Protein AF-K9BIA3-F1 (afdb_monomer_lite)

Radius of gyration: 24.02 Å; chains: 1; bounding box: 42×32×71 Å

Foldseek 3Di:
DPDPPPLDQQPVCVPDDPVVLVVVLVVVVVVVVVCVVVVHDDDDDPSRVSSNVSVVQVVLLVVLQVVLVLQLVLLVLLLVCLPDDVVPSPVVSVVSNVVVVNPLSVVDNHSVVSNVQQHFDRDPGPVSSVVRVVSNVVSSVVSVVVSVVCCVVPPVVVVVVPDDDDDPPPPD

Secondary structure (DSSP, 8-state):
-------PPPHHHHTS-HHHHHHHHHHHHHHHHHHHHHTPPPP--HHHHHHHHHHHHHHHHHHHHHHHHHHHHHHHHHHHHHHS-GGGS-THHHHHHHHTT--GGGG-S-HHHHHHHHPPPPPSSHHHHHHHHHHHHHHHHHHHHHHHHHHHHHTHHHHHTT--SS------

Structure (mmCIF, N/CA/C/O backbone):
data_AF-K9BIA3-F1
#
_entry.id   AF-K9BIA3-F1
#
loop_
_atom_site.group_PDB
_atom_site.id
_atom_site.type_symbol
_atom_site.label_atom_id
_atom_site.label_alt_id
_atom_site.label_comp_id
_atom_site.label_asym_id
_atom_site.label_entity_id
_atom_site.label_seq_id
_atom_site.pdbx_PDB_ins_code
_atom_site.Cartn_x
_atom_site.Cartn_y
_atom_site.Cartn_z
_atom_site.occupancy
_atom_site.B_iso_or_equiv
_atom_site.auth_seq_id
_atom_site.auth_comp_id
_atom_site.auth_asym_id
_atom_site.auth_atom_id
_atom_site.pdbx_PDB_model_num
ATOM 1 N N . MET A 1 1 ? 17.083 -7.843 23.028 1.00 34.53 1 MET A N 1
ATOM 2 C CA . MET A 1 1 ? 15.937 -8.530 22.395 1.00 34.53 1 MET A CA 1
ATOM 3 C C . MET A 1 1 ? 14.669 -7.952 22.986 1.00 34.53 1 MET A C 1
ATOM 5 O O . MET A 1 1 ? 14.254 -8.379 24.059 1.00 34.53 1 MET A O 1
ATOM 9 N N . GLU A 1 2 ? 14.093 -6.941 22.343 1.00 35.62 2 GLU A N 1
ATOM 10 C CA . GLU A 1 2 ? 12.731 -6.535 22.681 1.00 35.62 2 GLU A CA 1
ATOM 11 C C . GLU A 1 2 ? 11.804 -7.698 22.337 1.00 35.62 2 GLU A C 1
ATOM 1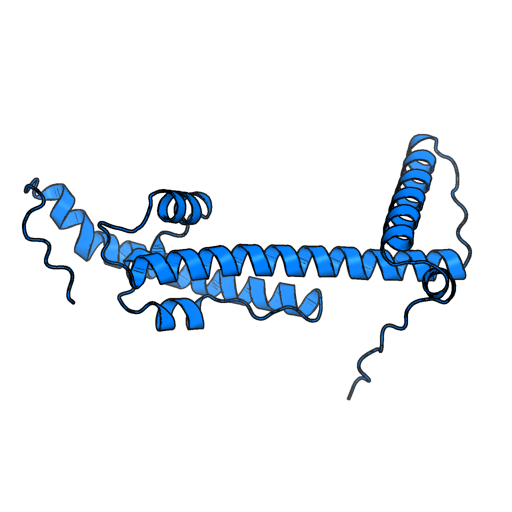3 O O . GLU A 1 2 ? 11.854 -8.256 21.239 1.00 35.62 2 GLU A O 1
ATOM 18 N N . LYS A 1 3 ? 11.021 -8.145 23.321 1.00 37.56 3 LYS A N 1
ATOM 19 C CA . LYS A 1 3 ? 10.007 -9.170 23.096 1.00 37.56 3 LYS A CA 1
ATOM 20 C C . LYS A 1 3 ? 9.033 -8.604 22.067 1.00 37.56 3 LYS A C 1
ATOM 22 O O . LYS A 1 3 ? 8.408 -7.585 22.348 1.00 37.56 3 LYS A O 1
ATOM 27 N N . LYS A 1 4 ? 8.904 -9.262 20.907 1.00 42.84 4 LYS A N 1
ATOM 28 C CA . LYS A 1 4 ? 7.846 -8.991 19.921 1.00 42.84 4 LYS A CA 1
ATOM 29 C C . LYS A 1 4 ? 6.535 -8.914 20.711 1.00 42.84 4 LYS A C 1
ATOM 31 O O . LYS A 1 4 ? 6.141 -9.908 21.326 1.00 42.84 4 LYS A O 1
ATOM 36 N N . LYS A 1 5 ? 5.938 -7.722 20.819 1.00 48.25 5 LYS A N 1
ATOM 37 C CA . LYS A 1 5 ? 4.715 -7.513 21.598 1.00 48.25 5 LYS A CA 1
ATOM 38 C C . LYS A 1 5 ? 3.632 -8.334 20.907 1.00 48.25 5 LYS A C 1
ATOM 40 O O . LYS A 1 5 ? 3.179 -7.974 19.827 1.00 48.25 5 LYS A O 1
ATOM 45 N N . VAL A 1 6 ? 3.293 -9.490 21.475 1.00 50.94 6 VAL A N 1
ATOM 46 C CA . VAL A 1 6 ? 2.211 -10.326 20.956 1.00 50.94 6 VAL A CA 1
ATOM 47 C C . VAL A 1 6 ? 0.935 -9.526 21.172 1.00 50.94 6 VAL A C 1
ATOM 49 O O . VAL A 1 6 ? 0.494 -9.369 22.309 1.00 50.94 6 VAL A O 1
ATOM 52 N N . ILE A 1 7 ? 0.391 -8.952 20.100 1.00 61.75 7 ILE A N 1
ATOM 53 C CA . ILE A 1 7 ? -0.858 -8.202 20.169 1.00 61.75 7 ILE A CA 1
ATOM 54 C C . ILE A 1 7 ? -1.980 -9.228 20.338 1.00 61.75 7 ILE A C 1
ATOM 56 O O . ILE A 1 7 ? -2.462 -9.831 19.380 1.00 61.75 7 ILE A O 1
ATOM 60 N N . THR A 1 8 ? -2.354 -9.495 21.583 1.00 80.88 8 THR A N 1
ATOM 61 C CA . THR A 1 8 ? -3.467 -10.385 21.902 1.00 80.88 8 THR A CA 1
ATOM 62 C C . THR A 1 8 ? -4.782 -9.663 21.662 1.00 80.88 8 THR A C 1
ATOM 64 O O . THR A 1 8 ? -4.950 -8.536 22.116 1.00 80.88 8 THR A O 1
ATOM 67 N N . VAL A 1 9 ? -5.725 -10.326 20.985 1.00 88.19 9 VAL A N 1
ATOM 68 C CA . VAL A 1 9 ? -7.096 -9.821 20.807 1.00 88.19 9 VAL A CA 1
ATOM 69 C C . VAL A 1 9 ? -7.690 -9.491 22.189 1.00 88.19 9 VAL A C 1
ATOM 71 O O . VAL A 1 9 ? -7.737 -10.398 23.022 1.00 88.19 9 VAL A O 1
ATOM 74 N N . PRO A 1 10 ? -8.156 -8.257 22.448 1.00 92.75 10 PRO A N 1
ATOM 75 C CA . PRO A 1 10 ? -8.815 -7.886 23.702 1.00 92.75 10 PRO A CA 1
ATOM 76 C C . PRO A 1 10 ? -10.059 -8.737 23.988 1.00 92.75 10 PRO A C 1
ATOM 78 O O . PRO A 1 10 ? -10.789 -9.096 23.061 1.00 92.75 10 PRO A O 1
ATOM 81 N N . GLU A 1 11 ? -10.339 -9.033 25.263 1.00 91.00 11 GLU A N 1
ATOM 82 C CA . GLU A 1 11 ? -11.447 -9.917 25.685 1.00 91.00 11 GLU A CA 1
ATOM 83 C C . GLU A 1 11 ? -12.797 -9.508 25.087 1.00 91.00 11 GLU A C 1
ATOM 85 O O . GLU A 1 11 ? -13.514 -10.342 24.527 1.00 91.00 11 GLU A O 1
ATOM 90 N N . LYS A 1 12 ? -13.087 -8.201 25.086 1.00 89.75 12 LYS A N 1
ATOM 91 C CA . LYS A 1 12 ? -14.285 -7.632 24.462 1.00 89.75 12 LYS A CA 1
ATOM 92 C C . LYS A 1 12 ? -14.484 -8.099 23.018 1.00 89.75 12 LYS A C 1
ATOM 94 O O . LYS A 1 12 ? -15.605 -8.370 22.594 1.00 89.75 12 LYS A O 1
ATOM 99 N N . LEU A 1 13 ? -13.394 -8.182 22.257 1.00 94.06 13 LEU A N 1
ATOM 100 C CA . LEU A 1 13 ? -13.402 -8.550 20.844 1.00 94.06 13 LEU A CA 1
ATOM 101 C C . LEU A 1 13 ? -13.352 -10.064 20.632 1.00 94.06 13 LEU A C 1
ATOM 103 O O . LEU A 1 13 ? -13.845 -10.541 19.606 1.00 94.06 13 LEU A O 1
ATOM 107 N N . LYS A 1 14 ? -12.800 -10.836 21.579 1.00 92.31 14 LYS A N 1
ATOM 108 C CA . LYS A 1 14 ? -12.752 -12.307 21.490 1.00 92.31 14 LYS A CA 1
ATOM 109 C C . LYS A 1 14 ? -14.147 -12.916 21.382 1.00 92.31 14 LYS A C 1
ATOM 111 O O . LYS A 1 14 ? -14.337 -13.844 20.601 1.00 92.31 14 LYS A O 1
ATOM 116 N N . ALA A 1 15 ? -15.118 -12.354 22.101 1.00 88.19 15 ALA A N 1
ATOM 117 C CA . ALA A 1 15 ? -16.513 -12.793 22.061 1.00 88.19 15 ALA A CA 1
ATOM 118 C C . ALA A 1 15 ? -17.240 -12.443 20.743 1.00 88.19 15 ALA A C 1
ATOM 120 O O . ALA A 1 15 ? -18.328 -12.954 20.482 1.00 88.19 15 ALA A O 1
ATOM 121 N N . MET A 1 16 ? -16.659 -11.582 19.901 1.00 94.94 16 MET A N 1
ATOM 122 C CA . MET A 1 16 ? -17.260 -11.118 18.651 1.00 94.94 16 MET A CA 1
ATOM 123 C C . MET A 1 16 ? -16.712 -11.882 17.440 1.00 94.94 16 MET A C 1
ATOM 125 O O . MET A 1 16 ? -15.510 -12.153 17.338 1.00 94.94 16 MET A O 1
ATOM 129 N N . LYS A 1 17 ? -17.587 -12.159 16.464 1.00 94.25 17 LYS A N 1
ATOM 130 C CA . LYS A 1 17 ? -17.178 -12.616 15.124 1.00 94.25 17 LYS A CA 1
ATOM 131 C C . LYS A 1 17 ? -16.405 -11.504 14.392 1.00 94.25 17 LYS A C 1
ATOM 133 O O . LYS A 1 17 ? -16.684 -10.337 14.656 1.00 94.25 17 LYS A O 1
ATOM 138 N N . PRO A 1 18 ? -15.505 -11.824 13.440 1.00 91.94 18 PRO A N 1
ATOM 139 C CA . PRO A 1 18 ? -14.677 -10.825 12.754 1.00 91.94 18 PRO A CA 1
ATOM 140 C C . PRO A 1 18 ? -15.454 -9.628 12.187 1.00 91.94 18 PRO A C 1
ATOM 142 O O . PRO A 1 18 ? -15.106 -8.494 12.487 1.00 91.94 18 PRO A O 1
ATOM 145 N N . GLN A 1 19 ? -16.546 -9.869 11.456 1.00 94.62 19 GLN A N 1
ATOM 146 C CA . GLN A 1 19 ? -17.379 -8.798 10.894 1.00 94.62 19 GLN A CA 1
ATOM 147 C C . GLN A 1 19 ? -17.999 -7.900 11.979 1.00 94.62 19 GLN A C 1
ATOM 149 O O . GLN A 1 19 ? -17.956 -6.678 11.880 1.00 94.62 19 GLN A O 1
ATOM 154 N N . ALA A 1 20 ? -18.491 -8.501 13.065 1.00 96.81 20 ALA A N 1
ATOM 155 C CA . ALA A 1 20 ? -19.093 -7.767 14.175 1.00 96.81 20 ALA A CA 1
ATOM 156 C C . ALA A 1 20 ? -18.085 -6.859 14.907 1.00 96.81 20 ALA A C 1
ATOM 158 O O . ALA A 1 20 ? -18.485 -5.865 15.506 1.00 96.81 20 ALA A O 1
ATOM 159 N N . ARG A 1 21 ? -16.779 -7.166 14.852 1.00 96.06 21 ARG A N 1
ATOM 160 C CA . ARG A 1 21 ? -15.729 -6.290 15.406 1.00 96.06 21 ARG A CA 1
ATOM 161 C C . ARG A 1 21 ? -15.612 -4.993 14.611 1.00 96.06 21 ARG A C 1
ATOM 163 O O . ARG A 1 21 ? -15.495 -3.932 15.215 1.00 96.06 21 ARG A O 1
ATOM 170 N N . TRP A 1 22 ? -15.676 -5.080 13.282 1.00 96.56 22 TRP A N 1
ATOM 171 C CA . TRP A 1 22 ? -15.644 -3.914 12.397 1.00 96.56 22 TRP A CA 1
ATOM 172 C C . TRP A 1 22 ? -16.897 -3.058 12.554 1.00 96.56 22 TRP A C 1
ATOM 174 O O . TRP A 1 22 ? -16.785 -1.861 12.788 1.00 96.56 22 TRP A O 1
ATOM 184 N N . GLU A 1 23 ? -18.077 -3.680 12.569 1.00 97.50 23 GLU A N 1
ATOM 185 C CA . GLU A 1 23 ? -19.343 -2.977 12.820 1.00 97.50 23 GLU A CA 1
ATOM 186 C C . GLU A 1 23 ? -19.347 -2.277 14.187 1.00 97.50 23 GLU A C 1
ATOM 188 O O . GLU A 1 23 ? -19.784 -1.131 14.320 1.00 97.50 23 GLU A O 1
ATOM 193 N N . TRP A 1 24 ? -18.825 -2.947 15.219 1.00 96.69 24 TRP A N 1
ATOM 194 C CA . TRP A 1 24 ? -18.657 -2.349 16.539 1.00 96.69 24 TRP A CA 1
ATOM 195 C C . TRP A 1 24 ? -17.696 -1.154 16.505 1.00 96.69 24 TRP A C 1
ATOM 197 O O . TRP A 1 24 ? -18.019 -0.110 17.080 1.00 96.69 24 TRP A O 1
ATOM 207 N N . PHE A 1 25 ? -16.550 -1.287 15.832 1.00 97.19 25 PHE A N 1
ATOM 208 C CA . PHE A 1 25 ? -15.544 -0.233 15.702 1.00 97.19 25 PHE A CA 1
ATOM 209 C C . PHE A 1 25 ? -16.092 0.990 14.958 1.00 97.19 25 PHE A C 1
ATOM 211 O O . PHE A 1 25 ? -15.950 2.116 15.438 1.00 97.19 25 PHE A O 1
ATOM 218 N N . ASP A 1 26 ? -16.801 0.784 13.847 1.00 97.62 26 ASP A N 1
ATOM 219 C CA . ASP A 1 26 ? -17.474 1.850 13.100 1.00 97.62 26 ASP A CA 1
ATOM 220 C C . ASP A 1 26 ? -18.512 2.572 13.954 1.00 97.62 26 ASP A C 1
ATOM 222 O O . ASP A 1 26 ? -18.551 3.805 13.983 1.00 97.62 26 ASP A O 1
ATOM 226 N N . ARG A 1 27 ? -19.285 1.822 14.745 1.00 96.31 27 ARG A N 1
ATOM 227 C CA . ARG A 1 27 ? -20.226 2.411 15.697 1.00 96.31 27 ARG A CA 1
ATOM 228 C C . ARG A 1 27 ? -19.527 3.246 16.772 1.00 96.31 27 ARG A C 1
ATOM 230 O O . ARG A 1 27 ? -20.047 4.298 17.132 1.00 96.31 27 ARG A O 1
ATOM 237 N N . GLN A 1 28 ? -18.365 2.821 17.280 1.00 95.75 28 GLN A N 1
ATOM 238 C CA . GLN A 1 28 ? -17.600 3.629 18.242 1.00 95.75 28 GLN A CA 1
ATOM 239 C C . GLN A 1 28 ? -17.074 4.921 17.603 1.00 95.75 28 GLN A C 1
ATOM 241 O O . GLN A 1 28 ? -17.168 5.982 18.221 1.00 95.75 28 GLN A O 1
ATOM 246 N N . LYS A 1 29 ? -16.574 4.858 16.359 1.00 96.12 29 LYS A N 1
ATOM 247 C CA . LYS A 1 29 ? -16.158 6.052 15.603 1.00 96.12 29 LYS A CA 1
ATOM 248 C C . LYS A 1 29 ? -17.317 7.037 15.441 1.00 96.12 29 LYS A C 1
ATOM 250 O O . LYS A 1 29 ? -17.115 8.235 15.609 1.00 96.12 29 LYS A O 1
ATOM 255 N N . GLU A 1 30 ? -18.523 6.548 15.166 1.00 96.44 30 GLU A N 1
ATOM 256 C CA . GLU A 1 30 ? -19.697 7.409 15.008 1.00 96.44 30 GLU A CA 1
ATOM 257 C C . GLU A 1 30 ? -20.127 8.080 16.317 1.00 96.44 30 GLU A C 1
ATOM 259 O O . GLU A 1 30 ? -20.376 9.282 16.336 1.00 96.44 30 GLU A O 1
ATOM 264 N N . ILE A 1 31 ? -20.117 7.345 17.434 1.00 94.50 31 ILE A N 1
ATOM 265 C CA . ILE A 1 31 ? -20.381 7.917 18.766 1.00 94.50 31 ILE A CA 1
ATOM 266 C C . ILE A 1 31 ? -19.394 9.052 19.075 1.00 94.50 31 ILE A C 1
ATOM 268 O O . ILE A 1 31 ? -19.799 10.111 19.550 1.00 94.50 31 ILE A O 1
ATOM 272 N N . LEU A 1 32 ? -18.106 8.856 18.775 1.00 95.00 32 LEU A N 1
ATOM 273 C CA . LEU A 1 32 ? -17.071 9.874 18.972 1.00 95.00 32 LEU A CA 1
ATOM 274 C C . LEU A 1 32 ? -17.283 11.110 18.087 1.00 95.00 32 LEU A C 1
ATOM 276 O O . LEU A 1 32 ? -17.121 12.236 18.559 1.00 95.00 32 LEU A O 1
ATOM 280 N N . ARG A 1 33 ? -17.660 10.918 16.818 1.00 95.69 33 ARG A N 1
ATOM 281 C CA . ARG A 1 33 ? -17.959 12.025 15.896 1.00 95.69 33 ARG A CA 1
ATOM 282 C C . ARG A 1 33 ? -19.164 12.833 16.355 1.00 95.69 33 ARG A C 1
ATOM 284 O O . ARG A 1 33 ? -19.094 14.060 16.361 1.00 95.69 33 ARG A O 1
ATOM 291 N N . GLU A 1 34 ? -20.236 12.166 16.768 1.00 96.31 34 GLU A N 1
ATOM 292 C CA . GLU A 1 34 ? -21.437 12.846 17.251 1.00 96.31 34 GLU A CA 1
ATOM 293 C C . GLU A 1 34 ? -21.169 13.587 18.564 1.00 96.31 34 GLU A C 1
ATOM 295 O O . GLU A 1 34 ? -21.601 14.729 18.729 1.00 96.31 34 GLU A O 1
ATOM 300 N N . ALA A 1 35 ? -20.380 12.999 19.469 1.00 94.81 35 ALA A N 1
ATOM 301 C CA . ALA A 1 35 ? -19.951 13.673 20.690 1.00 94.81 35 ALA A CA 1
ATOM 302 C C . ALA A 1 35 ? -19.158 14.955 20.379 1.00 94.81 35 ALA A C 1
ATOM 304 O O . ALA A 1 35 ? -19.471 16.026 20.903 1.00 94.81 35 ALA A O 1
ATOM 305 N N . ALA A 1 36 ? -18.201 14.879 19.447 1.00 94.69 36 ALA A N 1
ATOM 306 C CA . ALA A 1 36 ? -17.424 16.035 19.006 1.00 94.69 36 ALA A CA 1
ATOM 307 C C . ALA A 1 36 ? -18.302 17.117 18.352 1.00 94.69 36 ALA A C 1
ATOM 309 O O . ALA A 1 36 ? -18.143 18.301 18.640 1.00 94.69 36 ALA A O 1
ATOM 310 N N . LYS A 1 37 ? -19.262 16.717 17.510 1.00 96.69 37 LYS A N 1
ATOM 311 C CA . LYS A 1 37 ? -20.194 17.625 16.828 1.00 96.69 37 LYS A CA 1
ATOM 312 C C . LYS A 1 37 ? -21.148 18.335 17.790 1.00 96.69 37 LYS A C 1
ATOM 314 O O . LYS A 1 37 ? -21.460 19.505 17.593 1.00 96.69 37 LYS A O 1
ATOM 319 N N . THR A 1 38 ? -21.620 17.633 18.815 1.00 96.06 38 THR A N 1
ATOM 320 C CA . THR A 1 38 ? -22.587 18.157 19.793 1.00 96.06 38 THR A CA 1
ATOM 321 C C . THR A 1 38 ? -21.930 18.812 21.007 1.00 96.06 38 THR A C 1
ATOM 323 O O . THR A 1 38 ? -22.632 19.352 21.861 1.00 96.06 38 THR A O 1
ATOM 326 N N . GLY A 1 39 ? -20.596 18.784 21.104 1.00 94.19 39 GLY A N 1
ATOM 327 C CA . GLY A 1 39 ? -19.865 19.291 22.266 1.00 94.19 39 GLY A CA 1
ATOM 328 C C . GLY A 1 39 ? -20.118 18.471 23.535 1.00 94.19 39 GLY A C 1
ATOM 329 O O . GLY A 1 39 ? -19.951 18.981 24.644 1.00 94.19 39 GLY A O 1
ATOM 330 N N . THR A 1 40 ? -20.550 17.217 23.390 1.00 94.62 40 THR A N 1
ATOM 331 C CA . THR A 1 40 ? -20.819 16.314 24.510 1.00 94.62 40 THR A CA 1
ATOM 332 C C . THR A 1 40 ? -19.608 15.432 24.803 1.00 94.62 40 THR A C 1
ATOM 334 O O . THR A 1 40 ? -18.721 15.235 23.972 1.00 94.62 40 THR A O 1
ATOM 337 N N . LYS A 1 41 ? -19.532 14.921 26.035 1.00 91.19 41 LYS A N 1
ATOM 338 C CA . LYS A 1 41 ? -18.463 14.006 26.445 1.00 91.19 41 LYS A CA 1
ATOM 339 C C . LYS A 1 41 ? -18.843 12.576 26.065 1.00 91.19 41 LYS A C 1
ATOM 341 O O . LYS A 1 41 ? -19.958 12.150 26.351 1.00 91.19 41 LYS A O 1
ATOM 346 N N . ALA A 1 42 ? -17.901 11.832 25.492 1.00 90.19 42 ALA A N 1
ATOM 347 C CA . ALA A 1 42 ? -17.994 10.382 25.349 1.00 90.19 42 ALA A CA 1
ATOM 348 C C . ALA A 1 42 ? -17.135 9.713 26.431 1.00 90.19 42 ALA A C 1
ATOM 350 O O . ALA A 1 42 ? -15.951 10.025 26.562 1.00 90.19 42 ALA A O 1
ATOM 351 N N . GLU A 1 43 ? -17.721 8.808 27.214 1.00 87.88 43 GLU A N 1
ATOM 352 C CA . GLU A 1 43 ? -17.006 8.069 28.258 1.00 87.88 43 GLU A CA 1
ATOM 353 C C . GLU A 1 43 ? -16.518 6.717 27.737 1.00 87.88 43 GLU A C 1
ATOM 355 O O . GLU A 1 43 ? -17.282 5.946 27.155 1.00 87.88 43 GLU A O 1
ATOM 360 N N . PHE A 1 44 ? -15.241 6.417 27.978 1.00 88.94 44 PHE A N 1
ATOM 361 C CA . PHE A 1 44 ? -14.623 5.144 27.626 1.00 88.94 44 PHE A CA 1
ATOM 362 C C . PHE A 1 44 ? -14.101 4.449 28.879 1.00 88.94 44 PHE A C 1
ATOM 364 O O . PHE A 1 44 ? -13.298 5.002 29.631 1.00 88.94 44 PHE A O 1
ATOM 371 N N . THR A 1 45 ? -14.532 3.207 29.086 1.00 93.12 45 THR A N 1
ATOM 372 C CA . THR A 1 45 ? -13.911 2.329 30.079 1.00 93.12 45 THR A CA 1
ATOM 373 C C . THR A 1 45 ? -12.541 1.864 29.578 1.00 93.12 45 THR A C 1
ATOM 375 O O . THR A 1 45 ? -12.327 1.815 28.364 1.00 93.12 45 THR A O 1
ATOM 378 N N . PRO A 1 46 ? -11.616 1.453 30.466 1.00 92.81 46 PRO A N 1
ATOM 379 C CA . PRO A 1 46 ? -10.328 0.901 30.044 1.00 92.81 46 PRO A CA 1
ATOM 380 C C . PRO A 1 46 ? -10.457 -0.244 29.026 1.00 92.81 46 PRO A C 1
ATOM 382 O O . PRO A 1 46 ? -9.741 -0.261 28.031 1.00 92.81 46 PRO A O 1
ATOM 385 N N . GLU A 1 47 ? -11.427 -1.143 29.223 1.00 92.19 47 GLU A N 1
ATOM 386 C CA . GLU A 1 47 ? -11.716 -2.260 28.312 1.00 92.19 47 GLU A CA 1
ATOM 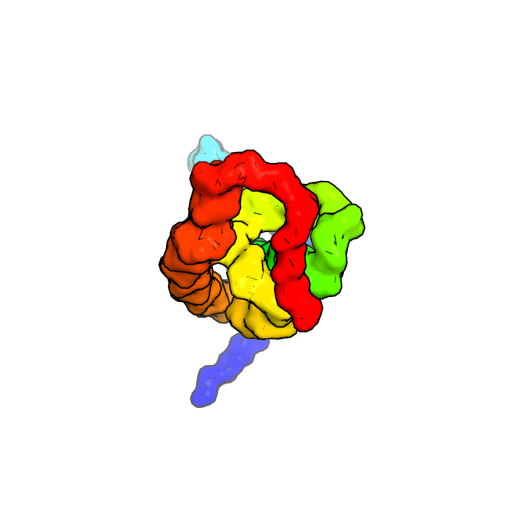387 C C . GLU A 1 47 ? -12.185 -1.784 26.924 1.00 92.19 47 GLU A C 1
ATOM 389 O O . GLU A 1 47 ? -11.777 -2.329 25.897 1.00 92.19 47 GLU A O 1
ATOM 394 N N . LEU A 1 48 ? -13.039 -0.752 26.872 1.00 92.06 48 LEU A N 1
ATOM 395 C CA . LEU A 1 48 ? -13.487 -0.156 25.611 1.00 92.06 48 LEU A CA 1
ATOM 396 C C . LEU A 1 48 ? -12.334 0.522 24.877 1.00 92.06 48 LEU A C 1
ATOM 398 O O . LEU A 1 48 ? -12.205 0.345 23.667 1.00 92.06 48 LEU A O 1
ATOM 402 N N . THR A 1 49 ? -11.499 1.262 25.605 1.00 93.50 49 THR A N 1
ATOM 403 C CA . THR A 1 49 ? -10.316 1.923 25.049 1.00 93.50 49 THR A CA 1
ATOM 404 C C . THR A 1 49 ? -9.338 0.904 24.479 1.00 93.50 49 THR A C 1
ATOM 406 O O . THR A 1 49 ? -8.897 1.065 23.347 1.00 93.50 49 THR A O 1
ATOM 409 N N . GLU A 1 50 ? -9.032 -0.170 25.208 1.00 94.38 50 GLU A N 1
ATOM 410 C CA . GLU A 1 50 ? -8.128 -1.225 24.738 1.00 94.38 50 GLU A CA 1
ATOM 411 C C . GLU A 1 50 ? -8.642 -1.882 23.447 1.00 94.38 50 GLU A C 1
ATOM 413 O O . GLU A 1 50 ? -7.904 -1.997 22.468 1.00 94.38 50 GLU A O 1
ATOM 418 N N . ALA A 1 51 ? -9.927 -2.250 23.409 1.00 94.94 51 ALA A N 1
ATOM 419 C CA . ALA A 1 51 ? -10.557 -2.814 22.217 1.00 94.94 51 ALA A CA 1
ATOM 420 C C . ALA A 1 51 ? -10.562 -1.836 21.031 1.00 94.94 51 ALA A C 1
ATOM 422 O O . ALA A 1 51 ? -10.340 -2.243 19.891 1.00 94.94 51 ALA A O 1
ATOM 423 N N . PHE A 1 52 ? -10.805 -0.549 21.292 1.00 95.69 52 PHE A N 1
ATOM 424 C CA . PHE A 1 52 ? -10.833 0.479 20.257 1.00 95.69 52 PHE A CA 1
ATOM 425 C C . PHE A 1 52 ? -9.441 0.701 19.663 1.00 95.69 52 PHE A C 1
ATOM 427 O O . PHE A 1 52 ? -9.296 0.689 18.444 1.00 95.69 52 PHE A O 1
ATOM 434 N N . MET A 1 53 ? -8.418 0.835 20.513 1.00 95.31 53 MET A N 1
ATOM 435 C CA . MET A 1 53 ? -7.030 1.009 20.079 1.00 95.31 53 MET A CA 1
ATOM 436 C C . MET A 1 53 ? -6.535 -0.204 19.289 1.00 95.31 53 MET A C 1
ATOM 438 O O . MET A 1 53 ? -5.937 -0.033 18.234 1.00 95.31 53 MET A O 1
ATOM 442 N N . TYR A 1 54 ? -6.869 -1.423 19.725 1.00 94.69 54 TYR A N 1
ATOM 443 C CA . TYR A 1 54 ? -6.548 -2.638 18.976 1.00 94.69 54 TYR A CA 1
ATOM 444 C C . TYR A 1 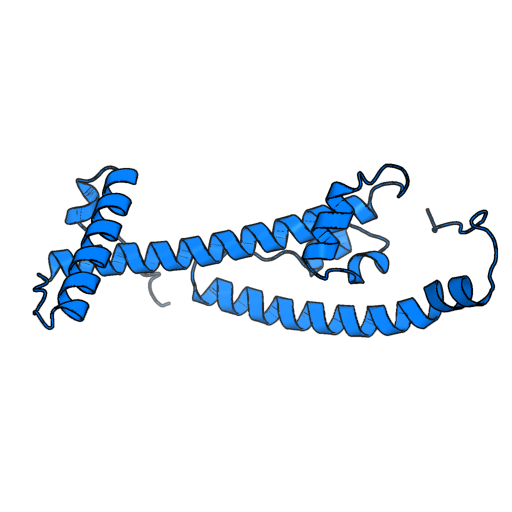54 ? -7.147 -2.633 17.561 1.00 94.69 54 TYR A C 1
ATOM 446 O O . TYR A 1 54 ? -6.454 -2.947 16.595 1.00 94.69 54 TYR A O 1
ATOM 454 N N . MET A 1 55 ? -8.427 -2.269 17.417 1.00 96.19 55 MET A N 1
ATOM 455 C CA . MET A 1 55 ? -9.055 -2.184 16.092 1.00 96.19 55 MET A CA 1
ATOM 456 C C . MET A 1 55 ? -8.458 -1.057 15.247 1.00 96.19 55 MET A C 1
ATOM 458 O O . MET A 1 55 ? -8.272 -1.255 14.052 1.00 96.19 55 MET A O 1
ATOM 462 N N . ALA A 1 56 ? -8.119 0.086 15.850 1.00 95.62 56 ALA A N 1
ATOM 463 C CA . ALA A 1 56 ? -7.471 1.196 15.155 1.00 95.62 56 ALA A CA 1
ATOM 464 C C . ALA A 1 56 ? -6.077 0.818 14.621 1.00 95.62 56 ALA A C 1
ATOM 466 O O . ALA A 1 56 ? -5.749 1.149 13.482 1.00 95.62 56 ALA A O 1
ATOM 467 N N . ASP A 1 57 ? -5.285 0.073 15.399 1.00 94.19 57 ASP A N 1
ATOM 468 C CA . ASP A 1 57 ? -3.979 -0.432 14.963 1.00 94.19 57 ASP A CA 1
ATOM 469 C C . ASP A 1 57 ? -4.121 -1.409 13.782 1.00 94.19 57 ASP A C 1
ATOM 471 O O . ASP A 1 57 ? -3.362 -1.333 12.812 1.00 94.19 57 ASP A O 1
ATOM 475 N N . ILE A 1 58 ? -5.124 -2.297 13.822 1.00 93.94 58 ILE A N 1
ATOM 476 C CA . ILE A 1 58 ? -5.417 -3.218 12.712 1.00 93.94 58 ILE A CA 1
ATOM 477 C C . ILE A 1 58 ? -5.902 -2.469 11.474 1.00 93.94 58 ILE A C 1
ATOM 479 O O . ILE A 1 58 ? -5.471 -2.804 10.376 1.00 93.94 58 ILE A O 1
ATOM 483 N N . ASP A 1 59 ? -6.788 -1.486 11.627 1.00 95.62 59 ASP A N 1
ATOM 484 C CA . ASP A 1 59 ? -7.309 -0.673 10.521 1.00 95.62 59 ASP A CA 1
ATOM 485 C C . ASP A 1 59 ? -6.162 0.028 9.778 1.00 95.62 59 ASP A C 1
ATOM 487 O O . ASP A 1 59 ? -6.052 -0.044 8.553 1.00 95.62 59 ASP A O 1
ATOM 491 N N . ASN A 1 60 ? -5.221 0.603 10.531 1.00 95.56 60 ASN A N 1
ATOM 492 C CA . ASN A 1 60 ? -4.038 1.244 9.969 1.00 95.56 60 ASN A CA 1
ATOM 493 C C . ASN A 1 60 ? -3.099 0.245 9.268 1.00 95.56 60 ASN A C 1
ATOM 495 O O . ASN A 1 60 ? -2.589 0.522 8.180 1.00 95.56 60 ASN A O 1
ATOM 499 N N . LEU A 1 61 ? -2.890 -0.944 9.846 1.00 95.12 61 LEU A N 1
ATOM 500 C CA . LEU A 1 61 ? -2.102 -1.991 9.192 1.00 95.12 61 LEU A CA 1
ATOM 501 C C . LEU A 1 61 ? -2.783 -2.484 7.906 1.00 95.12 61 LEU A C 1
ATOM 503 O O . LEU A 1 61 ? -2.120 -2.600 6.882 1.00 95.12 61 LEU A O 1
ATOM 507 N N . LYS A 1 62 ? -4.105 -2.695 7.918 1.00 95.00 62 LYS A N 1
ATOM 508 C CA . LYS A 1 62 ? -4.888 -3.099 6.739 1.00 95.00 62 LYS A CA 1
ATOM 509 C C . LYS A 1 62 ? -4.799 -2.075 5.612 1.00 95.00 62 LYS A C 1
ATOM 511 O O . LYS A 1 62 ? -4.682 -2.457 4.449 1.00 95.00 62 LYS A O 1
ATOM 516 N N . TYR A 1 63 ? -4.801 -0.787 5.945 1.00 96.38 63 TYR A N 1
ATOM 517 C CA . TYR A 1 63 ? -4.539 0.272 4.975 1.00 96.38 63 TYR A CA 1
ATOM 518 C C . TYR A 1 63 ? -3.137 0.140 4.351 1.00 96.38 63 TYR A C 1
ATOM 520 O O . TYR A 1 63 ? -3.001 0.184 3.129 1.00 96.38 63 TYR A O 1
ATOM 528 N N . CYS A 1 64 ? -2.103 -0.092 5.163 1.00 97.31 64 CYS A N 1
ATOM 529 C CA . CYS A 1 64 ? -0.728 -0.290 4.689 1.00 97.31 64 CYS A CA 1
ATOM 530 C C . CYS A 1 64 ? -0.579 -1.541 3.796 1.00 97.31 64 CYS A C 1
ATOM 532 O O . CYS A 1 64 ? 0.076 -1.498 2.752 1.00 97.31 64 CYS A O 1
ATOM 534 N N . GLU A 1 65 ? -1.220 -2.648 4.174 1.00 96.69 65 GLU A N 1
ATOM 535 C CA . GLU A 1 65 ? -1.295 -3.877 3.374 1.00 96.69 65 GLU A CA 1
ATOM 536 C C . GLU A 1 65 ? -1.969 -3.627 2.015 1.00 96.69 65 GLU A C 1
ATOM 538 O O . GLU A 1 65 ? -1.473 -4.077 0.983 1.00 96.69 65 GLU A O 1
ATOM 543 N N . MET A 1 66 ? -3.065 -2.862 1.988 1.00 97.00 66 MET A N 1
ATOM 544 C CA . MET A 1 66 ? -3.773 -2.512 0.753 1.00 97.00 66 MET A CA 1
ATOM 545 C C . MET A 1 66 ? -2.908 -1.662 -0.187 1.00 97.00 66 MET A C 1
ATOM 547 O O . MET A 1 66 ? -2.868 -1.935 -1.387 1.00 97.00 66 MET A O 1
ATOM 551 N N . VAL A 1 67 ? -2.196 -0.661 0.342 1.00 96.25 67 VAL A N 1
ATOM 552 C CA . VAL A 1 67 ? -1.262 0.162 -0.450 1.00 96.25 67 VAL A CA 1
ATOM 553 C C . VAL A 1 67 ? -0.147 -0.706 -1.038 1.00 96.25 67 VAL A C 1
ATOM 555 O O . VAL A 1 67 ? 0.145 -0.603 -2.228 1.00 96.25 67 VAL A O 1
ATOM 558 N N . THR A 1 68 ? 0.419 -1.614 -0.237 1.00 97.12 68 THR A N 1
ATOM 559 C CA . THR A 1 68 ? 1.452 -2.564 -0.688 1.00 97.12 68 THR A CA 1
ATOM 560 C C . THR A 1 68 ? 0.938 -3.477 -1.800 1.00 97.12 68 THR A C 1
ATOM 562 O O . THR A 1 68 ? 1.604 -3.661 -2.816 1.00 97.12 68 THR A O 1
ATOM 565 N N . MET A 1 69 ? -0.269 -4.023 -1.633 1.00 97.00 69 MET A N 1
ATOM 566 C CA . MET A 1 69 ? -0.907 -4.878 -2.632 1.00 97.00 69 MET A CA 1
ATOM 567 C C . MET A 1 69 ? -1.135 -4.131 -3.949 1.00 97.00 69 MET A C 1
ATOM 569 O O . MET A 1 69 ? -0.844 -4.678 -5.009 1.00 97.00 69 MET A O 1
ATOM 573 N N . HIS A 1 70 ? -1.633 -2.892 -3.891 1.00 95.06 70 HIS A N 1
ATOM 574 C CA . HIS A 1 70 ? -1.856 -2.085 -5.088 1.00 95.06 70 HIS A CA 1
ATOM 575 C C . HIS A 1 70 ? -0.542 -1.789 -5.819 1.00 95.06 70 HIS A C 1
ATOM 577 O O . HIS A 1 70 ? -0.457 -2.031 -7.019 1.00 95.06 70 HIS A O 1
ATOM 583 N N . HIS A 1 71 ? 0.499 -1.362 -5.096 1.00 95.25 71 HIS A N 1
ATOM 584 C CA . HIS A 1 71 ? 1.833 -1.146 -5.667 1.00 95.25 71 HIS A CA 1
ATOM 585 C C . HIS A 1 71 ? 2.359 -2.404 -6.366 1.00 95.25 71 HIS A C 1
ATOM 587 O O . HIS A 1 71 ? 2.744 -2.357 -7.530 1.00 95.25 71 HIS A O 1
ATOM 593 N N . ASN A 1 72 ? 2.319 -3.554 -5.692 1.00 96.19 72 ASN A N 1
ATOM 594 C CA . ASN A 1 72 ? 2.817 -4.803 -6.268 1.00 96.19 72 ASN A CA 1
ATOM 595 C C . ASN A 1 72 ? 1.982 -5.274 -7.467 1.00 96.19 72 ASN A C 1
ATOM 597 O O . ASN A 1 72 ? 2.531 -5.894 -8.372 1.00 96.19 72 ASN A O 1
ATOM 601 N N . ALA A 1 73 ? 0.685 -4.957 -7.519 1.00 94.50 73 ALA A N 1
ATOM 602 C CA . ALA A 1 73 ? -0.133 -5.225 -8.700 1.00 94.50 73 ALA A CA 1
ATOM 603 C C . ALA A 1 73 ? 0.340 -4.416 -9.921 1.00 94.50 73 ALA A C 1
ATOM 605 O O . ALA A 1 73 ? 0.385 -4.969 -11.019 1.00 94.50 73 ALA A O 1
ATOM 606 N N . ILE A 1 74 ? 0.747 -3.153 -9.734 1.00 94.69 74 ILE A N 1
ATOM 607 C CA . ILE A 1 74 ? 1.369 -2.345 -10.797 1.00 94.69 74 ILE A CA 1
ATOM 608 C C . ILE A 1 74 ? 2.702 -2.956 -11.228 1.00 94.69 74 ILE A C 1
ATOM 610 O O . ILE A 1 74 ? 2.939 -3.108 -12.423 1.00 94.69 74 ILE A O 1
ATOM 614 N N . VAL A 1 75 ? 3.543 -3.369 -10.273 1.00 95.12 75 VAL A N 1
ATOM 615 C CA . VAL A 1 75 ? 4.836 -4.004 -10.581 1.00 95.12 75 VAL A CA 1
ATOM 616 C C . VAL A 1 75 ? 4.640 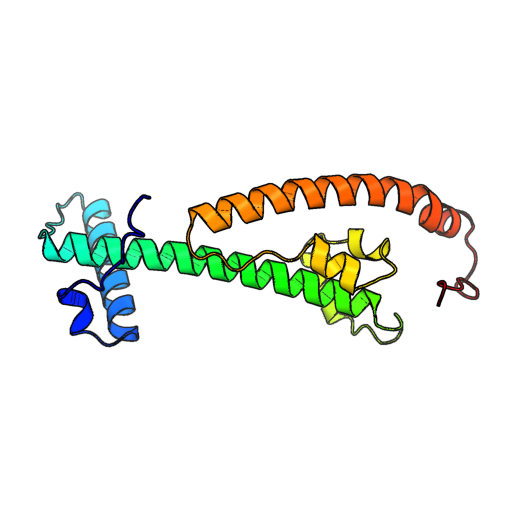-5.270 -11.415 1.00 95.12 75 VAL A C 1
ATOM 618 O O . VAL A 1 75 ? 5.308 -5.440 -12.427 1.00 95.12 75 VAL A O 1
ATOM 621 N N . VAL A 1 76 ? 3.686 -6.127 -11.044 1.00 93.25 76 VAL A N 1
ATOM 622 C CA . VAL A 1 76 ? 3.355 -7.341 -11.806 1.00 93.25 76 VAL A CA 1
ATOM 623 C C . VAL A 1 76 ? 2.802 -7.007 -13.192 1.00 93.25 76 VAL A C 1
ATOM 625 O O . VAL A 1 76 ? 3.160 -7.672 -14.161 1.00 93.25 76 VAL A O 1
ATOM 628 N N . ALA A 1 77 ? 1.953 -5.983 -13.310 1.00 92.38 77 ALA A N 1
ATOM 629 C CA . ALA A 1 77 ? 1.436 -5.542 -14.602 1.00 92.38 77 ALA A CA 1
ATOM 630 C C . ALA A 1 77 ? 2.565 -5.066 -15.529 1.00 92.38 77 ALA A C 1
ATOM 632 O O . ALA A 1 77 ? 2.625 -5.491 -16.679 1.00 92.38 77 ALA A O 1
ATOM 633 N N . ALA A 1 78 ? 3.494 -4.260 -15.014 1.00 91.81 78 ALA A N 1
ATOM 634 C CA . ALA A 1 78 ? 4.679 -3.817 -15.742 1.00 91.81 78 ALA A CA 1
ATOM 635 C C . ALA A 1 78 ? 5.612 -4.984 -16.109 1.00 91.81 78 ALA A C 1
ATOM 637 O O . ALA A 1 78 ? 6.044 -5.075 -17.254 1.00 91.81 78 ALA A O 1
ATOM 638 N N . SER A 1 79 ? 5.858 -5.932 -15.199 1.00 92.25 79 SER A N 1
ATOM 639 C CA . SER A 1 79 ? 6.599 -7.163 -15.511 1.00 92.25 79 SER A CA 1
ATOM 640 C C . SER A 1 79 ? 5.951 -7.946 -16.658 1.00 92.25 79 SER A C 1
ATOM 642 O O . SER A 1 79 ? 6.648 -8.375 -17.570 1.00 92.25 79 SER A O 1
ATOM 644 N N . ALA A 1 80 ? 4.621 -8.076 -16.673 1.00 89.81 80 ALA A N 1
ATOM 645 C CA . ALA A 1 80 ? 3.910 -8.759 -17.754 1.00 89.81 80 ALA A CA 1
ATOM 646 C C . ALA A 1 80 ? 4.029 -8.033 -19.107 1.00 89.81 80 ALA A C 1
ATOM 648 O O . ALA A 1 80 ? 4.082 -8.693 -20.146 1.00 89.81 80 ALA A O 1
ATOM 649 N N . LEU A 1 81 ? 4.088 -6.694 -19.098 1.00 87.88 81 LEU A N 1
ATOM 650 C CA . LEU A 1 81 ? 4.351 -5.886 -20.293 1.00 87.88 81 LEU A CA 1
ATOM 651 C C . LEU A 1 81 ? 5.778 -6.079 -20.828 1.00 87.88 81 LEU A C 1
ATOM 653 O O . LEU A 1 81 ? 5.978 -5.967 -22.030 1.00 87.88 81 LEU A O 1
ATOM 657 N N . ILE A 1 82 ? 6.746 -6.394 -19.960 1.00 88.88 82 ILE A N 1
ATOM 658 C CA . ILE A 1 82 ? 8.128 -6.701 -20.360 1.00 88.88 82 ILE A CA 1
ATOM 659 C C . ILE A 1 82 ? 8.237 -8.114 -20.967 1.00 88.88 82 ILE A C 1
ATOM 661 O O . ILE A 1 82 ? 8.967 -8.298 -21.935 1.00 88.88 82 ILE A O 1
ATOM 665 N N . GLU A 1 83 ? 7.542 -9.122 -20.417 1.00 82.81 83 GLU A N 1
ATOM 666 C CA . GLU A 1 83 ? 7.616 -10.514 -20.922 1.00 82.81 83 GLU A CA 1
ATOM 667 C C . GLU A 1 83 ? 6.803 -10.767 -22.198 1.00 82.81 83 GLU A C 1
ATOM 669 O O . GLU A 1 83 ? 7.077 -11.723 -22.926 1.00 82.81 83 GLU A O 1
ATOM 674 N N . SER A 1 84 ? 5.759 -9.974 -22.443 1.00 67.62 84 SER A N 1
ATOM 675 C CA . SER A 1 84 ? 4.848 -10.191 -23.569 1.00 67.62 84 SER A CA 1
ATOM 676 C C . SER A 1 84 ? 5.325 -9.455 -24.818 1.00 67.62 84 SER A C 1
ATOM 678 O O . SER A 1 84 ? 5.723 -8.297 -24.741 1.00 67.62 84 SER A O 1
ATOM 680 N N . ASP A 1 85 ? 5.177 -10.081 -25.989 1.00 60.91 85 ASP A N 1
ATOM 681 C CA . ASP A 1 85 ? 5.232 -9.363 -27.267 1.00 60.91 85 ASP A CA 1
ATOM 682 C C . ASP A 1 85 ? 4.174 -8.242 -27.229 1.00 60.91 85 ASP A C 1
ATOM 684 O O . ASP A 1 85 ? 2.990 -8.513 -26.976 1.00 60.91 85 ASP A O 1
ATOM 688 N N . PHE A 1 86 ? 4.607 -6.991 -27.434 1.00 57.12 86 PHE A N 1
ATOM 689 C CA . PHE A 1 86 ? 3.800 -5.767 -27.285 1.00 57.12 86 PHE A CA 1
ATOM 690 C C . PHE A 1 86 ? 2.435 -5.849 -27.994 1.00 57.12 86 PHE A C 1
ATOM 692 O O . PHE A 1 86 ? 1.459 -5.264 -27.527 1.00 57.12 86 PHE A O 1
ATOM 699 N N . ASP A 1 87 ? 2.339 -6.634 -29.068 1.00 57.38 87 ASP A N 1
ATOM 700 C CA . ASP A 1 87 ? 1.132 -6.811 -29.878 1.00 57.38 87 ASP A CA 1
ATOM 701 C C . ASP A 1 87 ? -0.042 -7.489 -29.137 1.00 57.38 87 ASP A C 1
ATOM 703 O O . ASP A 1 87 ? -1.190 -7.360 -29.565 1.00 57.38 87 ASP A O 1
ATOM 707 N N . ASN A 1 88 ? 0.202 -8.189 -28.018 1.00 55.25 88 ASN A N 1
ATOM 708 C CA . ASN A 1 88 ? -0.840 -8.853 -27.213 1.00 55.25 88 ASN A CA 1
ATOM 709 C C . ASN A 1 88 ? -0.970 -8.316 -25.775 1.00 55.25 88 ASN A C 1
ATOM 711 O O . ASN A 1 88 ? -1.801 -8.818 -25.004 1.00 55.25 88 ASN A O 1
ATOM 715 N N . ALA A 1 89 ? -0.192 -7.292 -25.410 1.00 61.59 89 ALA A N 1
ATOM 716 C CA . ALA A 1 89 ? -0.339 -6.547 -24.164 1.00 61.59 89 ALA A CA 1
ATOM 717 C C . ALA A 1 89 ? -1.664 -5.770 -24.179 1.00 61.59 89 ALA A C 1
ATOM 719 O O . ALA A 1 89 ? -1.763 -4.608 -24.548 1.00 61.59 89 ALA A O 1
ATOM 720 N N . ARG A 1 90 ? -2.724 -6.480 -23.812 1.00 68.06 90 ARG A N 1
ATOM 721 C CA . ARG A 1 90 ? -4.119 -6.046 -23.794 1.00 68.06 90 ARG A CA 1
ATOM 722 C C . ARG A 1 90 ? -4.211 -4.665 -23.112 1.00 68.06 90 ARG A C 1
ATOM 724 O O . ARG A 1 90 ? -3.828 -4.561 -21.950 1.00 68.06 90 ARG A O 1
ATOM 731 N N . ASP A 1 91 ? -4.745 -3.654 -23.810 1.00 78.44 91 ASP A N 1
ATOM 732 C CA . ASP A 1 91 ? -4.777 -2.213 -23.451 1.00 78.44 91 ASP A CA 1
ATOM 733 C C . ASP A 1 91 ? -5.020 -1.889 -21.967 1.00 78.44 91 ASP A C 1
ATOM 735 O O . ASP A 1 91 ? -4.585 -0.860 -21.459 1.00 78.44 91 ASP A O 1
ATOM 739 N N . TRP A 1 92 ? -5.738 -2.744 -21.240 1.00 80.62 92 TRP A N 1
ATOM 740 C CA . TRP A 1 92 ? -5.969 -2.591 -19.804 1.00 80.62 92 TRP A CA 1
ATOM 741 C C . TRP A 1 92 ? -4.681 -2.602 -18.962 1.00 80.62 92 TRP A C 1
ATOM 743 O O . TRP A 1 92 ? -4.644 -1.898 -17.958 1.00 80.62 92 TRP A O 1
ATOM 753 N N . LEU A 1 93 ? -3.643 -3.360 -19.345 1.00 87.06 93 LEU A N 1
ATOM 754 C CA . LEU A 1 93 ? -2.353 -3.368 -18.640 1.00 87.06 93 LEU A CA 1
ATOM 755 C C . LEU A 1 93 ? -1.624 -2.039 -18.827 1.00 87.06 93 LEU A C 1
ATOM 757 O O . LEU A 1 93 ? -1.154 -1.471 -17.846 1.00 87.06 93 LEU A O 1
ATOM 761 N N . LEU A 1 94 ? -1.599 -1.524 -20.061 1.00 85.94 94 LEU A N 1
ATOM 762 C CA . LEU A 1 94 ? -1.042 -0.207 -20.379 1.00 85.94 94 LEU A CA 1
ATOM 763 C C . LEU A 1 94 ? -1.783 0.894 -19.616 1.00 85.94 94 LEU A C 1
ATOM 765 O O . LEU A 1 94 ? -1.161 1.663 -18.894 1.00 85.94 94 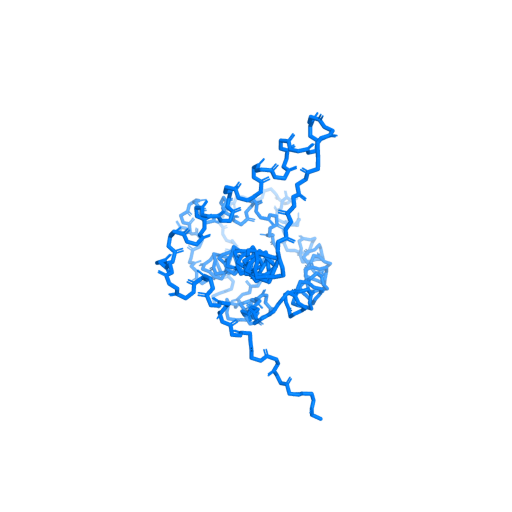LEU A O 1
ATOM 769 N N . ASN A 1 95 ? -3.117 0.883 -19.657 1.00 86.00 95 ASN A N 1
ATOM 770 C CA . ASN A 1 95 ? -3.933 1.822 -18.885 1.00 86.00 95 ASN A CA 1
ATOM 771 C C . ASN A 1 95 ? -3.640 1.754 -17.376 1.00 86.00 95 ASN A C 1
ATOM 773 O O . ASN A 1 95 ? -3.671 2.777 -16.697 1.00 86.00 95 ASN A O 1
ATOM 777 N N . LEU A 1 96 ? -3.385 0.559 -16.833 1.00 87.94 96 LEU A N 1
ATOM 778 C CA . LEU A 1 96 ? -3.095 0.378 -15.412 1.00 87.94 96 LEU A CA 1
ATOM 779 C C . LEU A 1 96 ? -1.741 0.993 -15.026 1.00 87.94 96 LEU A C 1
ATOM 781 O O . LEU A 1 96 ? -1.670 1.706 -14.026 1.00 87.94 96 LEU A O 1
ATOM 785 N N . VAL A 1 97 ? -0.686 0.749 -15.809 1.00 89.69 97 VAL A N 1
ATOM 786 C CA . VAL A 1 97 ? 0.644 1.323 -15.536 1.00 89.69 97 VAL A CA 1
ATOM 787 C C . VAL A 1 97 ? 0.691 2.830 -15.814 1.00 89.69 97 VAL A C 1
ATOM 789 O O . VAL A 1 97 ? 1.321 3.565 -15.058 1.00 89.69 97 VAL A O 1
ATOM 792 N N . GLU A 1 98 ? -0.051 3.319 -16.814 1.00 87.00 98 GLU A N 1
ATOM 793 C CA . GLU A 1 98 ? -0.194 4.752 -17.106 1.00 87.00 98 GLU A CA 1
ATOM 794 C C . GLU A 1 98 ? -0.911 5.500 -15.978 1.00 87.00 98 GLU A C 1
ATOM 796 O O . GLU A 1 98 ? -0.457 6.561 -15.552 1.00 87.00 98 GLU A O 1
ATOM 801 N N . GLN A 1 99 ? -1.998 4.940 -15.435 1.00 88.69 99 GLN A N 1
ATOM 802 C CA . GLN A 1 99 ? -2.680 5.515 -14.267 1.00 88.69 99 GLN A CA 1
ATOM 803 C C . GLN A 1 99 ? -1.773 5.583 -13.035 1.00 88.69 99 GLN A C 1
ATOM 805 O O . GLN A 1 99 ? -1.966 6.446 -12.177 1.00 88.69 99 GLN A O 1
ATOM 810 N N . ALA A 1 100 ? -0.796 4.680 -12.948 1.00 89.31 100 ALA A N 1
ATOM 811 C CA . ALA A 1 100 ? 0.190 4.647 -11.881 1.00 89.31 100 ALA A CA 1
ATOM 812 C C . ALA A 1 100 ? 1.419 5.540 -12.140 1.00 89.31 100 ALA A C 1
ATOM 814 O O . ALA A 1 100 ? 2.286 5.603 -11.270 1.00 89.31 100 ALA A O 1
ATOM 815 N N . ASP A 1 101 ? 1.498 6.233 -13.286 1.00 87.56 101 ASP A N 1
ATOM 816 C CA . ASP A 1 101 ? 2.670 7.022 -13.710 1.00 87.56 101 ASP A CA 1
ATOM 817 C C . ASP A 1 101 ? 3.978 6.203 -13.657 1.00 87.56 101 ASP A C 1
ATOM 819 O O . ASP A 1 101 ? 5.052 6.699 -13.300 1.00 87.56 101 ASP A O 1
ATOM 823 N N . GLU A 1 102 ? 3.870 4.909 -13.979 1.00 87.94 102 GLU A N 1
ATOM 824 C CA . GLU A 1 102 ? 5.001 3.995 -14.070 1.00 87.94 102 GLU A CA 1
ATOM 825 C C . GLU A 1 102 ? 5.355 3.817 -15.543 1.00 87.94 102 GLU A C 1
ATOM 827 O O . GLU A 1 102 ? 4.768 3.004 -16.253 1.00 87.94 102 GLU A O 1
ATOM 832 N N . VAL A 1 103 ? 6.293 4.631 -16.019 1.00 85.31 103 VAL A N 1
ATOM 833 C CA . VAL A 1 103 ? 6.785 4.610 -17.407 1.00 85.31 103 VAL A CA 1
ATOM 834 C C . VAL A 1 103 ? 8.167 3.973 -17.523 1.00 85.31 103 VAL A C 1
ATOM 836 O O . VAL A 1 103 ? 8.573 3.581 -18.617 1.00 85.31 103 VAL A O 1
ATOM 839 N N . ALA A 1 104 ? 8.885 3.830 -16.403 1.00 90.00 104 ALA A N 1
ATOM 840 C CA . ALA A 1 104 ? 10.271 3.389 -16.410 1.00 90.00 104 ALA A CA 1
ATOM 841 C C . ALA A 1 104 ? 10.399 1.904 -16.773 1.00 90.00 104 ALA A C 1
ATOM 843 O O . ALA A 1 104 ? 11.455 1.495 -17.241 1.00 90.00 104 ALA A O 1
ATOM 844 N N . TRP A 1 105 ? 9.331 1.106 -16.657 1.00 91.12 105 TRP A N 1
ATOM 845 C CA . TRP A 1 105 ? 9.319 -0.297 -17.096 1.00 91.12 105 TRP A CA 1
ATOM 846 C C . TRP A 1 105 ? 9.774 -0.485 -18.553 1.00 91.12 105 TRP A C 1
ATOM 848 O O . TRP A 1 105 ? 10.402 -1.493 -18.855 1.00 91.12 105 TRP A O 1
ATOM 858 N N . GLN A 1 106 ? 9.536 0.496 -19.435 1.00 90.00 106 GLN A N 1
ATOM 859 C CA . GLN A 1 106 ? 9.901 0.428 -20.857 1.00 90.00 106 GLN A CA 1
ATOM 860 C C . GLN A 1 106 ? 11.417 0.324 -21.089 1.00 90.00 106 GLN A C 1
ATOM 862 O O . GLN A 1 106 ? 11.843 -0.134 -22.147 1.00 90.00 106 GLN A O 1
ATOM 867 N N . MET A 1 107 ? 12.238 0.750 -20.118 1.00 91.88 107 MET A N 1
ATOM 868 C CA . MET A 1 107 ? 13.698 0.654 -20.220 1.00 91.88 107 MET A CA 1
ATOM 869 C C . MET A 1 107 ? 14.238 -0.734 -19.845 1.00 91.88 107 MET A C 1
ATOM 871 O O . MET A 1 107 ? 15.419 -1.004 -20.065 1.00 91.88 107 MET A O 1
ATOM 875 N N . TYR A 1 108 ? 13.408 -1.602 -19.258 1.00 91.56 108 TYR A N 1
ATOM 876 C CA . TYR A 1 108 ? 13.806 -2.937 -18.822 1.00 91.56 108 TYR A CA 1
ATOM 877 C C . TYR A 1 108 ? 13.546 -3.969 -19.915 1.00 91.56 108 TYR A C 1
ATOM 8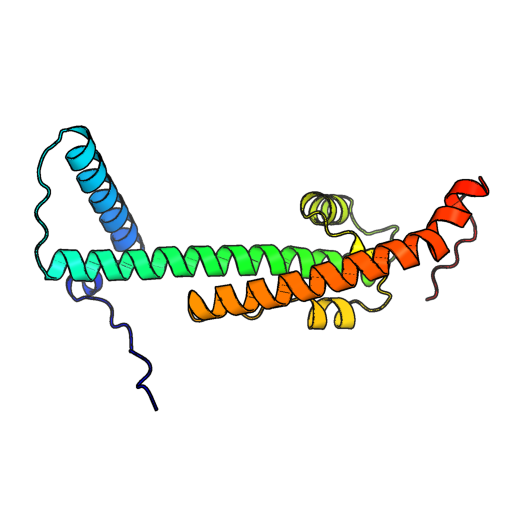79 O O . TYR A 1 108 ? 12.461 -4.035 -20.480 1.00 91.56 108 TYR A O 1
ATOM 887 N N . SER A 1 109 ? 14.531 -4.833 -20.151 1.00 89.62 109 SER A N 1
ATOM 888 C CA . SER A 1 109 ? 14.401 -6.013 -21.016 1.00 89.62 109 SER A CA 1
ATOM 889 C C . SER A 1 109 ? 14.166 -7.310 -20.236 1.00 89.62 109 SER A C 1
ATOM 891 O O . SER A 1 109 ? 13.992 -8.369 -20.830 1.00 89.62 109 SER A O 1
ATOM 893 N N . ASN A 1 110 ? 14.193 -7.255 -18.901 1.00 92.56 110 ASN A N 1
ATOM 894 C CA . ASN A 1 110 ? 14.017 -8.415 -18.038 1.00 92.56 110 ASN A CA 1
ATOM 895 C C . ASN A 1 110 ? 12.968 -8.135 -16.955 1.00 92.56 110 ASN A C 1
ATOM 897 O O . ASN A 1 110 ? 13.144 -7.273 -16.091 1.00 92.56 110 ASN A O 1
ATOM 901 N N . ALA A 1 111 ? 11.878 -8.897 -16.992 1.00 92.75 111 ALA A N 1
ATOM 902 C CA . ALA A 1 111 ? 10.750 -8.713 -16.089 1.00 92.75 111 ALA A CA 1
ATOM 903 C C . ALA A 1 111 ? 11.055 -9.107 -14.639 1.00 92.75 111 ALA A C 1
ATOM 905 O O . ALA A 1 111 ? 10.531 -8.479 -13.715 1.00 92.75 111 ALA A O 1
ATOM 906 N N . GLN A 1 112 ? 11.913 -10.112 -14.437 1.00 94.75 112 GLN A N 1
ATOM 907 C CA . GLN A 1 112 ? 12.345 -10.557 -13.113 1.00 94.75 112 GLN A CA 1
ATOM 908 C C . GLN A 1 112 ? 13.239 -9.503 -12.450 1.00 94.75 112 GLN A C 1
ATOM 910 O O . GLN A 1 112 ? 13.057 -9.204 -11.274 1.00 94.75 112 GLN A O 1
ATOM 915 N N . GLU A 1 113 ? 14.149 -8.881 -13.207 1.00 94.75 113 GLU A N 1
ATOM 916 C CA . GLU A 1 113 ? 14.967 -7.762 -12.728 1.00 94.75 113 GLU A CA 1
ATOM 917 C C . GLU A 1 113 ? 14.086 -6.593 -12.273 1.00 94.75 113 GLU A C 1
ATOM 919 O O . GLU A 1 113 ? 14.275 -6.062 -11.174 1.00 94.75 113 GLU A O 1
ATOM 924 N N . PHE A 1 114 ? 13.096 -6.221 -13.091 1.00 94.69 114 PHE A N 1
ATOM 925 C CA . PHE A 1 114 ? 12.139 -5.177 -12.737 1.00 94.69 114 PHE A CA 1
ATOM 926 C C . PHE A 1 114 ? 11.356 -5.535 -11.467 1.00 94.69 114 PHE A C 1
ATOM 928 O O . PHE A 1 114 ? 11.247 -4.711 -10.555 1.00 94.69 114 PHE A O 1
ATOM 935 N N . TYR A 1 115 ? 10.854 -6.771 -11.379 1.00 95.69 115 TYR A N 1
ATOM 936 C CA . TYR A 1 115 ? 10.089 -7.255 -10.234 1.00 95.69 115 TYR A CA 1
ATOM 937 C C . TYR A 1 115 ? 10.916 -7.229 -8.945 1.00 95.69 115 TYR A C 1
ATOM 939 O O . TYR A 1 115 ? 10.513 -6.597 -7.968 1.00 95.69 115 TYR A O 1
ATOM 947 N N . ASP A 1 116 ? 12.092 -7.858 -8.941 1.00 95.25 116 ASP A N 1
ATOM 948 C CA . ASP A 1 116 ? 12.948 -7.971 -7.754 1.00 95.25 116 ASP A CA 1
ATOM 949 C C . ASP A 1 116 ? 13.403 -6.606 -7.242 1.00 95.25 116 ASP A C 1
ATOM 951 O O . ASP A 1 116 ? 13.535 -6.386 -6.033 1.00 95.25 116 ASP A O 1
ATOM 955 N N . ARG A 1 117 ? 13.612 -5.659 -8.160 1.00 94.44 117 ARG A N 1
ATOM 956 C CA . ARG A 1 117 ? 13.935 -4.285 -7.801 1.00 94.44 117 ARG A CA 1
ATOM 957 C C . ARG A 1 117 ? 12.737 -3.567 -7.189 1.00 94.44 117 ARG A C 1
ATOM 959 O O . ARG A 1 117 ? 12.920 -2.917 -6.158 1.00 94.44 117 ARG A O 1
ATOM 966 N N . ASN A 1 118 ? 11.551 -3.655 -7.788 1.00 95.00 118 ASN A N 1
ATOM 967 C CA . ASN A 1 118 ? 10.449 -2.728 -7.510 1.00 95.00 118 ASN A CA 1
ATOM 968 C C . ASN A 1 118 ? 9.350 -3.263 -6.586 1.00 95.00 118 ASN A C 1
ATOM 970 O O . ASN A 1 118 ? 8.597 -2.459 -6.030 1.00 95.00 118 ASN A O 1
ATOM 974 N N . GLN A 1 119 ? 9.264 -4.576 -6.372 1.00 95.94 119 GLN A N 1
ATOM 975 C CA . GLN A 1 119 ? 8.279 -5.150 -5.458 1.00 95.94 119 GLN A CA 1
ATOM 976 C C . GLN A 1 119 ? 8.534 -4.726 -4.004 1.00 95.94 119 GLN A C 1
ATOM 978 O O . GLN A 1 119 ? 9.673 -4.610 -3.537 1.00 95.94 119 GLN A O 1
ATOM 983 N N . LEU A 1 120 ? 7.448 -4.485 -3.275 1.00 96.31 120 LEU A N 1
ATOM 984 C CA . LEU A 1 120 ? 7.463 -4.211 -1.846 1.00 96.31 120 LEU A CA 1
ATOM 985 C C . LEU A 1 120 ? 7.237 -5.500 -1.067 1.00 96.31 120 LEU A C 1
ATOM 987 O O . LEU A 1 120 ? 6.302 -6.255 -1.336 1.00 96.31 120 LEU A O 1
ATOM 991 N N . ASN A 1 121 ? 8.036 -5.691 -0.020 1.00 94.94 121 ASN A N 1
ATOM 992 C CA . ASN A 1 121 ? 7.779 -6.739 0.957 1.00 94.94 121 ASN A CA 1
ATOM 993 C C . ASN A 1 121 ? 6.440 -6.492 1.664 1.00 94.94 121 ASN A C 1
ATOM 995 O O . ASN A 1 121 ? 6.084 -5.345 1.957 1.00 94.94 121 ASN A O 1
ATOM 999 N N . TRP A 1 122 ? 5.728 -7.571 1.995 1.00 95.06 122 TRP A N 1
ATOM 1000 C CA . TRP A 1 122 ? 4.510 -7.470 2.796 1.00 95.06 122 TRP A CA 1
ATOM 1001 C C . TRP A 1 122 ? 4.826 -6.865 4.175 1.00 95.06 122 TRP A C 1
ATOM 1003 O O . TRP A 1 122 ? 5.772 -7.319 4.825 1.00 95.06 122 TRP A O 1
ATOM 1013 N N . PRO A 1 123 ? 4.089 -5.837 4.631 1.00 94.88 123 PRO A N 1
ATOM 1014 C CA . PRO A 1 123 ? 4.366 -5.206 5.910 1.00 94.88 123 PRO A CA 1
ATOM 1015 C C . PRO A 1 123 ? 3.771 -6.013 7.070 1.00 94.88 123 PRO A C 1
ATOM 1017 O O . PRO A 1 123 ? 2.564 -6.224 7.134 1.00 94.88 123 PRO A O 1
ATOM 1020 N N . ASP A 1 124 ? 4.607 -6.383 8.041 1.00 92.56 124 ASP A N 1
ATOM 1021 C CA . ASP A 1 124 ? 4.153 -6.950 9.321 1.00 92.56 124 ASP A CA 1
ATOM 1022 C C . ASP A 1 124 ? 3.712 -5.855 10.316 1.00 92.56 124 ASP A C 1
ATOM 1024 O O . ASP A 1 124 ? 3.084 -6.134 11.341 1.00 92.56 124 ASP A O 1
ATOM 1028 N N . SER A 1 125 ? 4.066 -4.597 10.038 1.00 93.62 125 SER A N 1
ATOM 1029 C CA . SER A 1 125 ? 3.746 -3.433 10.858 1.00 93.62 125 SER A CA 1
ATOM 1030 C C . SER A 1 125 ? 3.686 -2.145 10.027 1.00 93.62 125 SER A C 1
ATOM 1032 O O . SER A 1 125 ? 4.192 -2.068 8.906 1.00 93.62 125 SER A O 1
ATOM 1034 N N . VAL A 1 126 ? 3.102 -1.091 10.606 1.00 93.88 126 VAL A N 1
ATOM 1035 C CA . VAL A 1 126 ? 3.077 0.253 9.997 1.00 93.88 126 VAL A CA 1
ATOM 1036 C C . VAL A 1 126 ? 4.496 0.806 9.807 1.00 93.88 126 VAL A C 1
ATOM 1038 O O . VAL A 1 126 ? 4.768 1.475 8.812 1.00 93.88 126 VAL A O 1
ATOM 1041 N N . GLU A 1 127 ? 5.417 0.511 10.728 1.00 95.69 127 GLU A N 1
ATOM 1042 C CA . GLU A 1 127 ? 6.816 0.942 10.626 1.00 95.69 127 GLU A CA 1
ATOM 1043 C C . GLU A 1 127 ? 7.535 0.245 9.461 1.00 95.69 127 GLU A C 1
ATOM 1045 O O . GLU A 1 127 ? 8.262 0.892 8.704 1.00 95.69 127 GLU A O 1
ATOM 1050 N N . ASP A 1 128 ? 7.291 -1.055 9.267 1.00 95.38 128 ASP A N 1
ATOM 1051 C CA . ASP A 1 128 ? 7.847 -1.803 8.134 1.00 95.38 128 ASP A CA 1
ATOM 1052 C C . ASP A 1 128 ? 7.334 -1.245 6.806 1.00 95.38 128 ASP A C 1
ATOM 1054 O O . ASP A 1 128 ? 8.120 -0.999 5.890 1.00 95.38 128 ASP A O 1
ATOM 1058 N N . HIS A 1 129 ? 6.035 -0.938 6.722 1.00 97.19 129 HIS A N 1
ATOM 1059 C CA . HIS A 1 129 ? 5.461 -0.285 5.548 1.00 97.19 129 HIS A CA 1
ATOM 1060 C C . HIS A 1 129 ? 6.138 1.062 5.248 1.00 97.19 129 HIS A C 1
ATOM 1062 O O . HIS A 1 129 ? 6.511 1.331 4.108 1.00 97.19 129 HIS A O 1
ATOM 1068 N N . GLN A 1 130 ? 6.356 1.906 6.261 1.00 96.00 130 GLN A N 1
ATOM 1069 C CA . GLN A 1 130 ? 7.027 3.197 6.077 1.00 96.00 130 GLN A CA 1
ATOM 1070 C C . GLN A 1 130 ? 8.458 3.038 5.546 1.00 96.00 130 GLN A C 1
ATOM 1072 O O . GLN A 1 130 ? 8.863 3.785 4.650 1.00 96.00 130 GLN A O 1
ATOM 1077 N N . LYS A 1 131 ? 9.208 2.048 6.049 1.00 96.88 131 LYS A N 1
ATOM 1078 C CA . LYS A 1 131 ? 10.550 1.715 5.544 1.00 96.88 131 LYS A CA 1
ATOM 1079 C C . LYS A 1 131 ? 10.498 1.243 4.091 1.00 96.88 131 LYS A C 1
ATOM 1081 O O . LYS A 1 131 ? 11.279 1.737 3.277 1.00 96.88 131 LYS A O 1
ATOM 1086 N N . ASN A 1 132 ? 9.555 0.362 3.753 1.00 95.62 132 ASN A N 1
ATOM 1087 C CA . ASN A 1 132 ? 9.365 -0.141 2.390 1.00 95.62 132 ASN A CA 1
ATOM 1088 C C . ASN A 1 132 ? 9.066 1.006 1.410 1.00 95.62 132 ASN A C 1
ATOM 1090 O O . ASN A 1 132 ? 9.733 1.132 0.384 1.00 95.62 132 ASN A O 1
ATOM 1094 N N . ILE A 1 133 ? 8.140 1.907 1.756 1.00 96.81 133 ILE A N 1
ATOM 1095 C CA . ILE A 1 133 ? 7.799 3.074 0.926 1.00 96.81 133 ILE A CA 1
ATOM 1096 C C . ILE A 1 133 ? 8.990 4.024 0.762 1.00 96.81 133 ILE A C 1
ATOM 1098 O O . ILE A 1 133 ? 9.223 4.536 -0.334 1.00 96.81 133 ILE A O 1
ATOM 1102 N N . ALA A 1 134 ? 9.761 4.272 1.825 1.00 96.25 134 ALA A N 1
ATOM 1103 C CA . ALA A 1 134 ? 10.942 5.128 1.741 1.00 96.25 134 ALA A CA 1
ATOM 1104 C C . ALA A 1 134 ? 11.983 4.562 0.761 1.00 96.25 134 ALA A C 1
ATOM 1106 O O . ALA A 1 134 ? 12.505 5.303 -0.070 1.00 96.25 134 ALA A O 1
ATOM 1107 N N . GLN A 1 135 ? 12.235 3.252 0.811 1.00 94.69 135 GLN A N 1
ATOM 1108 C CA . GLN A 1 135 ? 13.131 2.579 -0.132 1.00 94.69 135 GLN A CA 1
ATOM 1109 C C . GLN A 1 135 ? 12.587 2.616 -1.563 1.00 94.69 135 GLN A C 1
ATOM 1111 O O . GLN A 1 135 ? 13.340 2.906 -2.490 1.00 94.69 135 GLN A O 1
ATOM 1116 N N . SER A 1 136 ? 11.283 2.387 -1.746 1.00 94.00 136 SER A N 1
ATOM 1117 C CA . SER A 1 136 ? 10.634 2.468 -3.059 1.00 94.00 136 SER A CA 1
ATOM 1118 C C . SER A 1 136 ? 10.827 3.830 -3.708 1.00 94.00 136 SER A C 1
ATOM 1120 O O . SER A 1 136 ? 11.203 3.903 -4.868 1.00 94.00 136 SER A O 1
ATOM 1122 N N . LYS A 1 137 ? 10.639 4.919 -2.953 1.00 94.31 137 LYS A N 1
ATOM 1123 C CA . LYS A 1 137 ? 10.794 6.286 -3.472 1.00 94.31 137 LYS A CA 1
ATOM 1124 C C . LYS A 1 137 ? 12.203 6.569 -3.984 1.00 94.31 137 LYS A C 1
ATOM 1126 O O . LYS A 1 137 ? 12.353 7.295 -4.962 1.00 94.31 137 LYS A O 1
ATOM 1131 N N . VAL A 1 138 ? 13.224 6.013 -3.329 1.00 95.25 138 VAL A N 1
ATOM 1132 C CA . VAL A 1 138 ? 14.613 6.126 -3.797 1.00 95.25 138 VAL A CA 1
ATOM 1133 C C . VAL A 1 138 ? 14.769 5.411 -5.138 1.00 95.25 138 VAL A C 1
ATOM 1135 O O . VAL A 1 138 ? 15.253 6.020 -6.086 1.00 95.25 138 VAL A O 1
ATOM 1138 N N . LYS A 1 139 ? 14.279 4.170 -5.247 1.00 93.69 139 LYS A N 1
ATOM 1139 C CA . LYS A 1 139 ? 14.342 3.382 -6.488 1.00 93.69 139 LYS A CA 1
ATOM 1140 C C . LYS A 1 139 ? 13.588 4.056 -7.636 1.00 93.69 139 LYS A C 1
ATOM 1142 O O . LYS A 1 139 ? 14.168 4.250 -8.694 1.00 93.69 139 LYS A O 1
ATOM 1147 N N . THR A 1 140 ? 12.357 4.516 -7.399 1.00 91.75 140 THR A N 1
ATOM 1148 C CA . THR A 1 140 ? 11.556 5.253 -8.390 1.00 91.75 140 THR A CA 1
ATOM 1149 C C . THR A 1 140 ? 12.280 6.504 -8.881 1.00 91.75 140 THR A C 1
ATOM 1151 O O . THR A 1 140 ? 12.234 6.818 -10.065 1.00 91.75 140 THR A O 1
ATOM 1154 N N . LYS A 1 141 ? 12.968 7.230 -7.991 1.00 94.00 141 LYS A N 1
ATOM 1155 C CA . LYS A 1 141 ? 13.759 8.395 -8.394 1.00 94.00 141 LYS A CA 1
ATOM 1156 C C . LYS A 1 141 ? 14.925 7.991 -9.302 1.00 94.00 141 LYS A C 1
ATOM 1158 O O . LYS A 1 141 ? 15.091 8.592 -10.357 1.00 94.00 141 LYS A O 1
ATOM 1163 N N . GLU A 1 142 ? 15.701 6.983 -8.905 1.00 94.50 142 GLU A N 1
ATOM 1164 C CA . GLU A 1 142 ? 16.814 6.464 -9.712 1.00 94.50 142 GLU A CA 1
ATOM 1165 C C . GLU A 1 142 ? 16.343 5.977 -11.088 1.00 94.50 142 GLU A C 1
ATOM 1167 O O . GLU A 1 142 ? 17.020 6.198 -12.090 1.00 94.50 142 GLU A O 1
ATOM 1172 N N . ASP A 1 143 ? 15.185 5.321 -11.143 1.00 93.38 143 ASP A N 1
ATOM 1173 C CA . ASP A 1 143 ? 14.654 4.760 -12.381 1.00 93.38 143 ASP A CA 1
ATOM 1174 C C . ASP A 1 143 ? 14.097 5.850 -13.301 1.00 93.38 143 ASP A C 1
ATOM 1176 O O . ASP A 1 143 ? 14.331 5.791 -14.504 1.00 93.38 143 ASP A O 1
ATOM 1180 N N . ARG A 1 144 ? 13.485 6.909 -12.754 1.00 92.12 144 ARG A N 1
ATOM 1181 C CA . ARG A 1 144 ? 13.101 8.104 -13.529 1.00 92.12 144 ARG A CA 1
ATOM 1182 C C . ARG A 1 144 ? 14.311 8.805 -14.144 1.00 92.12 144 ARG A C 1
ATOM 1184 O O . ARG A 1 144 ? 14.302 9.101 -15.332 1.00 92.12 144 ARG A O 1
ATOM 1191 N N . GLU A 1 145 ? 15.373 9.015 -13.368 1.00 94.12 145 GLU A N 1
ATOM 1192 C CA . GLU A 1 145 ? 16.601 9.652 -13.869 1.00 94.12 145 GLU A CA 1
ATOM 1193 C C . GLU A 1 145 ? 17.253 8.832 -14.998 1.00 94.12 145 GLU A C 1
ATOM 1195 O O . GLU A 1 145 ? 17.744 9.393 -15.979 1.00 94.12 145 GLU A O 1
ATOM 1200 N N . LYS A 1 146 ? 17.236 7.496 -14.894 1.00 94.00 146 LYS A N 1
ATOM 1201 C CA . LYS A 1 146 ? 17.704 6.606 -15.969 1.00 94.00 146 LYS A CA 1
ATOM 1202 C C . LYS A 1 146 ? 16.773 6.616 -17.176 1.00 94.00 146 LYS A C 1
ATOM 1204 O O . LYS A 1 146 ? 17.265 6.608 -18.304 1.00 94.00 146 LYS A O 1
ATOM 1209 N N . PHE A 1 147 ? 15.463 6.641 -16.945 1.00 94.31 147 PHE A N 1
ATOM 1210 C CA . PHE A 1 147 ? 14.462 6.666 -18.000 1.00 94.31 147 PHE A CA 1
ATOM 1211 C C . PHE A 1 147 ? 14.604 7.914 -18.869 1.00 94.31 147 PHE A C 1
ATOM 1213 O O . PHE A 1 147 ? 14.621 7.780 -20.085 1.00 94.31 147 PHE A O 1
ATOM 1220 N N . ASP A 1 148 ? 14.803 9.097 -18.281 1.00 93.56 148 ASP A N 1
ATOM 1221 C CA . ASP A 1 148 ? 14.996 10.339 -19.043 1.00 93.56 148 ASP A CA 1
ATOM 1222 C C . ASP A 1 148 ? 16.182 10.226 -20.018 1.00 93.56 148 ASP A C 1
ATOM 1224 O O . ASP A 1 148 ? 16.083 10.575 -21.197 1.00 93.56 148 ASP A O 1
ATOM 1228 N N . ILE A 1 149 ? 17.303 9.664 -19.551 1.00 95.19 149 ILE A N 1
ATOM 1229 C CA . ILE A 1 149 ? 18.493 9.423 -20.379 1.00 95.19 149 ILE A CA 1
ATOM 1230 C C . ILE A 1 149 ? 18.192 8.389 -21.469 1.00 95.19 149 ILE A C 1
ATOM 1232 O O . ILE A 1 149 ? 18.535 8.597 -22.635 1.00 95.19 149 ILE A O 1
ATOM 1236 N N . TRP A 1 150 ? 17.561 7.273 -21.101 1.00 94.62 150 TRP A N 1
ATOM 1237 C CA . TRP A 1 150 ? 17.208 6.207 -22.033 1.00 94.62 150 TRP A CA 1
ATOM 1238 C C . TRP A 1 150 ? 16.243 6.702 -23.115 1.00 94.62 150 TRP A C 1
ATOM 1240 O O . TRP A 1 150 ? 16.445 6.410 -24.292 1.00 94.62 150 TRP A O 1
ATOM 1250 N N . TYR A 1 151 ? 15.245 7.500 -22.749 1.00 92.75 151 TYR A N 1
ATOM 1251 C CA . TYR A 1 151 ? 14.243 8.047 -23.654 1.00 92.75 151 TYR A CA 1
ATOM 1252 C C . TYR A 1 151 ? 14.877 8.984 -24.688 1.00 92.75 151 TYR A C 1
ATOM 1254 O O . TYR A 1 151 ? 14.628 8.852 -25.890 1.00 92.75 151 TYR A O 1
ATOM 1262 N N . GLU A 1 152 ? 15.769 9.877 -24.248 1.00 92.81 152 GLU A N 1
ATOM 1263 C CA . GLU A 1 152 ? 16.541 10.749 -25.140 1.00 92.81 152 GLU A CA 1
ATOM 1264 C C . GLU A 1 152 ? 17.408 9.961 -26.131 1.00 92.81 152 GLU A C 1
ATOM 1266 O O . GLU A 1 152 ? 17.555 10.361 -27.288 1.00 92.81 152 GLU A O 1
ATOM 1271 N N . GLN A 1 153 ? 17.972 8.834 -25.695 1.00 91.81 153 GLN A N 1
ATOM 1272 C CA . GLN A 1 153 ? 18.872 8.017 -26.509 1.00 91.81 153 GLN A CA 1
ATOM 1273 C C . GLN A 1 153 ? 18.143 7.060 -27.458 1.00 91.81 153 GLN A C 1
ATOM 1275 O O . GLN A 1 153 ? 18.640 6.815 -28.556 1.00 91.81 153 GLN A O 1
ATOM 1280 N N . ASN A 1 154 ? 16.985 6.525 -27.062 1.00 88.50 154 ASN A N 1
ATOM 1281 C CA . ASN A 1 154 ? 16.334 5.412 -27.759 1.00 88.50 154 ASN A CA 1
ATOM 1282 C C . ASN A 1 154 ? 15.007 5.805 -28.420 1.00 88.50 154 ASN A C 1
ATOM 1284 O O . ASN A 1 154 ? 14.710 5.314 -29.506 1.00 88.50 154 ASN A O 1
ATOM 1288 N N . ILE A 1 155 ? 14.226 6.711 -27.823 1.00 89.00 155 ILE A N 1
ATOM 1289 C CA . ILE A 1 155 ? 12.885 7.068 -28.317 1.00 89.00 155 ILE A CA 1
ATOM 1290 C C . ILE A 1 155 ? 12.905 8.363 -29.127 1.00 89.00 155 ILE A C 1
ATOM 1292 O O . ILE A 1 155 ? 12.403 8.410 -30.253 1.00 89.00 155 ILE A O 1
ATOM 1296 N N . ASN A 1 156 ? 13.539 9.418 -28.614 1.00 89.06 156 ASN A N 1
ATOM 1297 C CA . ASN A 1 156 ? 13.584 10.713 -29.298 1.00 89.06 156 ASN A CA 1
ATOM 1298 C C . ASN A 1 156 ? 14.149 10.676 -30.731 1.00 89.06 156 ASN A C 1
ATOM 1300 O O . ASN A 1 156 ? 13.608 11.385 -31.590 1.00 89.06 156 ASN A O 1
ATOM 1304 N N . PRO A 1 157 ? 15.191 9.883 -31.054 1.00 90.88 157 PRO A N 1
ATOM 1305 C CA . PRO A 1 157 ? 15.670 9.758 -32.429 1.00 90.88 157 PRO A CA 1
ATOM 1306 C C . PRO A 1 157 ? 14.624 9.150 -33.374 1.00 90.88 157 PRO A C 1
ATOM 1308 O O . PRO A 1 157 ? 14.517 9.575 -34.528 1.00 90.88 157 PRO A O 1
ATOM 1311 N N . LEU A 1 158 ? 13.814 8.203 -32.889 1.00 85.06 158 LEU A N 1
ATOM 1312 C CA . LEU A 1 158 ? 12.733 7.580 -33.660 1.00 85.06 158 LEU A CA 1
ATOM 1313 C C . LEU A 1 158 ? 11.614 8.589 -33.948 1.00 85.06 158 LEU A C 1
ATOM 1315 O O . LEU A 1 158 ? 11.151 8.695 -35.081 1.00 85.06 158 LEU A O 1
ATOM 1319 N N . LEU A 1 159 ? 11.250 9.408 -32.958 1.00 83.19 159 LEU A N 1
ATOM 1320 C CA . LEU A 1 159 ? 10.226 10.448 -33.114 1.00 83.19 159 LEU A CA 1
ATOM 1321 C C . LEU A 1 159 ? 10.653 11.562 -34.084 1.00 83.19 159 LEU A C 1
ATOM 1323 O O . LEU A 1 159 ? 9.837 12.068 -34.852 1.00 83.19 159 LEU A O 1
ATOM 1327 N N . LYS A 1 160 ? 11.937 11.944 -34.077 1.00 80.06 160 LYS A N 1
ATOM 1328 C CA . LYS A 1 160 ? 12.476 13.017 -34.935 1.00 80.06 160 LYS A CA 1
ATOM 1329 C C . LYS A 1 160 ? 12.733 12.580 -36.379 1.00 80.06 160 LYS A C 1
ATOM 1331 O O . LYS A 1 160 ? 12.758 13.429 -37.266 1.00 80.06 160 LYS A O 1
ATOM 1336 N N . SER A 1 161 ? 12.944 11.287 -36.624 1.00 67.56 161 SER A N 1
ATOM 1337 C CA . SER A 1 161 ? 13.278 10.753 -37.953 1.00 67.56 161 SER A CA 1
ATOM 1338 C C . SER A 1 161 ? 12.061 10.406 -38.820 1.00 67.56 161 SER A C 1
ATOM 1340 O O . SER A 1 161 ? 12.236 10.072 -39.991 1.00 67.56 161 SER A O 1
ATOM 1342 N N . GLY A 1 162 ? 10.835 10.508 -38.287 1.00 55.69 162 GLY A N 1
ATOM 1343 C CA . GLY A 1 162 ? 9.584 10.405 -39.052 1.00 55.69 162 GLY A CA 1
ATOM 1344 C C . GLY A 1 162 ? 9.393 9.106 -39.848 1.00 55.69 162 GLY A C 1
ATOM 1345 O O . GLY A 1 162 ? 8.599 9.087 -40.787 1.00 55.69 162 GLY A O 1
ATOM 1346 N N . SER A 1 163 ? 10.127 8.036 -39.532 1.00 46.31 163 SER A N 1
ATOM 1347 C CA . SER A 1 163 ? 10.082 6.795 -40.312 1.00 46.31 163 SER A CA 1
ATOM 1348 C C . SER A 1 163 ? 8.910 5.902 -39.881 1.00 46.31 163 SER A C 1
ATOM 1350 O O . SER A 1 163 ? 8.675 5.753 -38.681 1.00 46.31 163 SER A O 1
ATOM 1352 N N . PRO A 1 164 ? 8.162 5.302 -40.830 1.00 48.16 164 PRO A N 1
ATOM 1353 C CA . PRO A 1 164 ? 7.061 4.403 -40.513 1.00 48.16 164 PRO A CA 1
ATOM 1354 C C . PRO A 1 164 ? 7.566 3.132 -39.819 1.00 48.16 164 PRO A C 1
ATOM 1356 O O . PRO A 1 164 ? 8.654 2.631 -40.094 1.00 48.16 164 PRO A O 1
ATOM 1359 N N . SER A 1 165 ? 6.723 2.635 -38.921 1.00 48.75 165 SER A N 1
ATOM 1360 C CA . SER A 1 165 ? 6.897 1.595 -37.904 1.00 48.75 165 SER A CA 1
ATOM 1361 C C . SER A 1 165 ? 7.161 0.172 -38.419 1.00 48.75 165 SER A C 1
ATOM 1363 O O . SER A 1 165 ? 6.542 -0.781 -37.954 1.00 48.75 165 SER A O 1
ATOM 1365 N N . HIS A 1 166 ? 8.084 -0.022 -39.358 1.00 43.72 166 HIS A N 1
ATOM 1366 C CA . HIS A 1 166 ? 8.571 -1.349 -39.747 1.00 43.72 166 HIS A CA 1
ATOM 1367 C C . HIS A 1 166 ? 10.099 -1.351 -39.659 1.00 43.72 166 HIS A C 1
ATOM 1369 O O . HIS A 1 166 ? 10.750 -0.654 -40.431 1.00 43.72 166 HIS A O 1
ATOM 1375 N N . ASN A 1 167 ? 10.647 -2.143 -38.729 1.00 41.16 167 ASN A N 1
ATOM 1376 C CA . ASN A 1 167 ? 12.074 -2.336 -38.393 1.00 41.16 167 ASN A CA 1
ATOM 1377 C C . ASN A 1 167 ? 12.583 -1.659 -37.108 1.00 41.16 167 ASN A C 1
ATOM 1379 O O . ASN A 1 167 ? 13.769 -1.343 -37.018 1.00 41.16 167 ASN A O 1
ATOM 1383 N N . VAL A 1 168 ? 11.750 -1.518 -36.074 1.00 42.38 168 VAL A N 1
ATOM 1384 C CA . VAL A 1 168 ? 12.299 -1.535 -34.708 1.00 42.38 168 VAL A CA 1
ATOM 1385 C C . VAL A 1 168 ? 12.374 -2.998 -34.296 1.00 42.38 168 VAL A C 1
ATOM 1387 O O . VAL A 1 168 ? 11.382 -3.600 -33.901 1.00 42.38 168 VAL A O 1
ATOM 1390 N N . ASN A 1 169 ? 13.547 -3.594 -34.489 1.00 42.88 169 ASN A N 1
ATOM 1391 C CA . ASN A 1 169 ? 13.860 -4.892 -33.914 1.00 42.88 169 ASN A CA 1
ATOM 1392 C C . ASN A 1 169 ? 14.095 -4.634 -32.419 1.00 42.88 169 ASN A C 1
ATOM 1394 O O . ASN A 1 169 ? 15.185 -4.207 -32.034 1.00 42.88 169 ASN A O 1
ATOM 1398 N N . PHE A 1 170 ? 13.059 -4.795 -31.595 1.00 41.84 170 PHE A N 1
ATOM 1399 C CA . PHE A 1 170 ? 13.266 -4.942 -30.159 1.00 41.84 170 PHE A CA 1
ATOM 1400 C C . PHE A 1 170 ? 14.185 -6.161 -29.979 1.00 41.84 170 PHE A C 1
ATOM 1402 O O . PHE A 1 170 ? 13.918 -7.200 -30.587 1.00 41.84 170 PHE A O 1
ATOM 1409 N N . PRO A 1 171 ? 15.327 -6.038 -29.281 1.00 37.25 171 PRO A N 1
ATOM 1410 C CA . PRO A 1 171 ? 16.211 -7.176 -29.084 1.00 37.25 171 PRO A CA 1
ATOM 1411 C C . PRO A 1 171 ? 15.448 -8.262 -28.318 1.00 37.25 171 PRO A C 1
ATOM 1413 O O . PRO A 1 171 ? 14.957 -8.011 -27.220 1.00 37.25 171 PRO A O 1
ATOM 1416 N N . VAL A 1 172 ? 15.332 -9.420 -28.972 1.00 40.12 172 VAL A N 1
ATOM 1417 C CA . VAL A 1 172 ? 14.740 -10.674 -28.479 1.00 40.12 172 VAL A CA 1
ATOM 1418 C C . VAL A 1 172 ? 15.494 -11.204 -27.265 1.00 40.12 172 VAL A C 1
ATOM 1420 O O . VAL A 1 172 ? 16.744 -11.085 -27.266 1.00 40.12 172 VAL A O 1
#

Sequence (172 aa):
MEKKKVITVPEKLKAMKPQARWEWFDRQKEILREAAKTGTKAEFTPELTEAFMYMADIDNLKYCEMVTMHHNAIVVAASALIESDFDNARDWLLNLVEQADEVAWQMYSNAQEFYDRNQLNWPDSVEDHQKNIAQSKVKTKEDREKFDIWYEQNINPLLKSGSPSHNVNFPV

pLDDT: mean 86.39, std 16.33, range [34.53, 97.62]